Protein AF-A0A9P7C556-F1 (afdb_monomer_lite)

Organism: NCBI:txid936053

Structure (mmCIF, N/CA/C/O backbone):
data_AF-A0A9P7C556-F1
#
_entry.id   AF-A0A9P7C556-F1
#
loop_
_atom_site.group_PDB
_atom_site.id
_atom_site.type_symbol
_atom_site.label_atom_id
_atom_site.label_alt_id
_atom_site.label_comp_id
_atom_site.label_asym_id
_atom_site.label_entity_id
_atom_site.label_seq_id
_atom_site.pdbx_PDB_ins_code
_atom_site.Cartn_x
_atom_site.Cartn_y
_atom_site.Cartn_z
_atom_site.occupancy
_atom_site.B_iso_or_equiv
_atom_site.auth_seq_id
_atom_site.auth_comp_id
_atom_site.auth_asym_id
_atom_site.auth_atom_id
_atom_site.pdbx_PDB_model_num
ATOM 1 N N . MET A 1 1 ? -6.119 -19.063 15.407 1.00 36.88 1 MET A N 1
ATOM 2 C CA . MET A 1 1 ? -5.520 -18.942 14.062 1.00 36.88 1 MET A CA 1
ATOM 3 C C . MET A 1 1 ? -4.685 -17.676 14.081 1.00 36.88 1 MET A C 1
ATOM 5 O O . MET A 1 1 ? -5.244 -16.595 14.214 1.00 36.88 1 MET A O 1
ATOM 9 N N . GLU A 1 2 ? -3.365 -17.818 14.162 1.00 39.59 2 GLU A N 1
ATOM 10 C CA . GLU A 1 2 ? -2.452 -16.716 14.476 1.00 39.59 2 GLU A CA 1
ATOM 11 C C . GLU A 1 2 ? -2.302 -15.767 13.282 1.00 39.59 2 GLU A C 1
ATOM 13 O O . GLU A 1 2 ? -1.685 -16.100 12.276 1.00 39.59 2 GLU A O 1
ATOM 18 N N . MET A 1 3 ? -2.844 -14.555 13.406 1.00 44.81 3 MET A N 1
ATOM 19 C CA . MET A 1 3 ? -2.635 -13.447 12.461 1.00 44.81 3 MET A CA 1
ATOM 20 C C . MET A 1 3 ? -1.250 -12.781 12.624 1.00 44.81 3 MET A C 1
ATOM 22 O O . MET A 1 3 ? -1.008 -11.704 12.081 1.00 44.81 3 MET A O 1
ATOM 26 N N . ALA A 1 4 ? -0.344 -13.384 13.401 1.00 47.19 4 ALA A N 1
ATOM 27 C CA . ALA A 1 4 ? 0.888 -12.749 13.864 1.00 47.19 4 ALA A CA 1
ATOM 28 C C . ALA A 1 4 ? 1.896 -12.399 12.744 1.00 47.19 4 ALA A C 1
ATOM 30 O O . ALA A 1 4 ? 2.428 -11.291 12.787 1.00 47.19 4 ALA A O 1
ATOM 31 N N . PRO A 1 5 ? 2.129 -13.234 11.704 1.00 54.59 5 P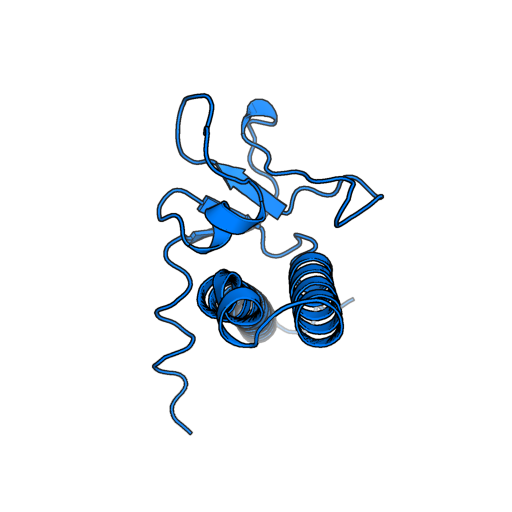RO A N 1
ATOM 32 C CA . PRO A 1 5 ? 3.118 -12.900 10.672 1.00 54.59 5 PRO A CA 1
ATOM 33 C C . PRO A 1 5 ? 2.633 -11.838 9.674 1.00 54.59 5 PRO A C 1
ATOM 35 O O . PRO A 1 5 ? 3.446 -11.131 9.085 1.00 54.59 5 PRO A O 1
ATOM 38 N N . LEU A 1 6 ? 1.313 -11.724 9.467 1.00 53.28 6 LEU A N 1
ATOM 39 C CA . LEU A 1 6 ? 0.738 -10.809 8.476 1.00 53.28 6 LEU A CA 1
ATOM 40 C C . LEU A 1 6 ? 0.799 -9.357 8.969 1.00 53.28 6 LEU A C 1
ATOM 42 O O . LEU A 1 6 ? 1.226 -8.470 8.235 1.00 53.28 6 LEU A O 1
ATOM 46 N N . ALA A 1 7 ? 0.454 -9.131 10.241 1.00 54.72 7 ALA A N 1
ATOM 47 C CA . ALA A 1 7 ? 0.436 -7.801 10.851 1.00 54.72 7 ALA A CA 1
ATOM 48 C C . ALA A 1 7 ? 1.824 -7.135 10.918 1.00 54.72 7 ALA A C 1
ATOM 50 O O . ALA A 1 7 ? 1.914 -5.915 10.951 1.00 54.72 7 ALA A O 1
ATOM 51 N N . GLN A 1 8 ? 2.907 -7.919 10.909 1.00 65.25 8 GLN A N 1
ATOM 52 C CA . GLN A 1 8 ? 4.286 -7.416 10.987 1.00 65.25 8 GLN A CA 1
ATOM 53 C C . GLN A 1 8 ? 4.879 -7.041 9.618 1.00 65.25 8 GLN A C 1
ATOM 55 O O . GLN A 1 8 ? 5.976 -6.483 9.549 1.00 65.25 8 GLN A O 1
ATOM 60 N N . ALA A 1 9 ? 4.196 -7.364 8.515 1.00 81.12 9 ALA A N 1
ATOM 61 C CA . ALA A 1 9 ? 4.691 -7.074 7.173 1.00 81.12 9 ALA A CA 1
ATOM 62 C C . ALA A 1 9 ? 4.450 -5.612 6.763 1.00 81.12 9 ALA A C 1
ATOM 64 O O . ALA A 1 9 ? 5.294 -5.029 6.077 1.00 81.12 9 ALA A O 1
ATOM 65 N N . PHE A 1 10 ? 3.329 -5.030 7.201 1.00 86.44 10 PHE A N 1
ATOM 66 C CA . PHE A 1 10 ? 3.004 -3.621 6.998 1.00 86.44 10 PHE A CA 1
ATOM 67 C C . PHE A 1 10 ? 3.623 -2.775 8.112 1.00 86.44 10 PHE A C 1
ATOM 69 O O . PHE A 1 10 ? 3.314 -2.963 9.284 1.00 86.44 10 PHE A O 1
ATOM 76 N N . ALA A 1 11 ? 4.518 -1.863 7.739 1.00 84.56 11 ALA A N 1
ATOM 77 C CA . ALA A 1 11 ? 5.256 -1.029 8.689 1.00 84.56 11 ALA A CA 1
ATOM 78 C C . ALA A 1 11 ? 4.721 0.411 8.785 1.00 84.56 11 ALA A C 1
ATOM 80 O O . ALA A 1 11 ? 5.187 1.166 9.637 1.00 84.56 11 ALA A O 1
ATOM 81 N N . GLY A 1 12 ? 3.808 0.793 7.888 1.00 88.75 12 GLY A N 1
ATOM 82 C CA . GLY A 1 12 ? 3.236 2.134 7.805 1.00 88.75 12 GLY A CA 1
ATOM 83 C C . GLY A 1 12 ? 2.011 2.329 8.699 1.00 88.75 12 GLY A C 1
ATOM 84 O O . GLY A 1 12 ? 1.737 1.540 9.604 1.00 88.75 12 GLY A O 1
ATOM 85 N N . THR A 1 13 ? 1.242 3.372 8.394 1.00 90.56 13 THR A N 1
ATOM 86 C CA . THR A 1 13 ? 0.035 3.756 9.140 1.00 90.56 13 THR A CA 1
ATOM 87 C C . THR A 1 13 ? -1.184 3.748 8.223 1.00 90.56 13 THR A C 1
ATOM 89 O O . THR A 1 13 ? -1.088 4.128 7.059 1.00 90.56 13 THR A O 1
ATOM 92 N N . LEU A 1 14 ? -2.339 3.318 8.739 1.00 90.06 14 LEU A N 1
ATOM 93 C CA . LEU A 1 14 ? -3.625 3.467 8.055 1.00 90.06 14 LEU A CA 1
ATOM 94 C C . LEU A 1 14 ? -4.225 4.830 8.393 1.00 90.06 14 LEU A C 1
ATOM 96 O O . LEU A 1 14 ? -4.355 5.158 9.572 1.00 90.06 14 LEU A O 1
ATOM 100 N N . VAL A 1 15 ? -4.615 5.593 7.377 1.00 89.69 15 VAL A N 1
ATOM 101 C CA . VAL A 1 15 ? -5.218 6.920 7.547 1.00 89.69 15 VAL A CA 1
ATOM 102 C C . VAL A 1 15 ? -6.597 6.990 6.899 1.00 89.69 15 VAL A C 1
ATOM 104 O O . VAL A 1 15 ? -6.872 6.348 5.879 1.00 89.69 15 VAL A O 1
ATOM 107 N N . GLU A 1 16 ? -7.484 7.759 7.529 1.00 82.06 16 GLU A N 1
ATOM 108 C CA . GLU A 1 16 ? -8.821 8.020 7.008 1.00 82.06 16 GLU A CA 1
ATOM 109 C C . GLU A 1 16 ? -8.803 9.264 6.112 1.00 82.06 16 GLU A C 1
ATOM 111 O O . GLU A 1 16 ? -8.345 10.327 6.527 1.00 82.06 16 GLU A O 1
ATOM 116 N N . GLY A 1 17 ? -9.354 9.142 4.904 1.00 70.62 17 GLY A N 1
ATOM 117 C CA . GLY A 1 17 ? -9.508 10.267 3.985 1.00 70.62 17 GLY A CA 1
ATOM 118 C C . GLY A 1 17 ? -8.260 10.605 3.170 1.00 70.62 17 GLY A C 1
ATOM 119 O O . GLY A 1 17 ? -7.200 9.997 3.304 1.00 70.62 17 GLY A O 1
ATOM 120 N N . LEU A 1 18 ? -8.435 11.569 2.265 1.00 68.94 18 LEU A N 1
ATOM 121 C CA . LEU A 1 18 ? -7.367 12.051 1.400 1.00 68.94 18 LEU A CA 1
ATOM 122 C C . LEU A 1 18 ? -6.553 13.093 2.175 1.00 68.94 18 LEU A C 1
ATOM 124 O O . LEU A 1 18 ? -7.129 14.068 2.659 1.00 68.94 18 LEU A O 1
ATOM 128 N N . GLY A 1 19 ? -5.234 12.926 2.264 1.00 67.38 19 GLY A N 1
ATOM 129 C CA . GLY A 1 19 ? -4.353 13.956 2.803 1.00 67.38 19 GLY A CA 1
ATOM 130 C C . GLY A 1 19 ? -4.503 15.281 2.046 1.00 67.38 19 GLY A C 1
ATOM 131 O O . GLY A 1 19 ? -4.736 15.308 0.832 1.00 67.38 19 GLY A O 1
ATOM 132 N N . GLU A 1 20 ? -4.362 16.399 2.764 1.00 67.88 20 GLU A N 1
ATOM 133 C CA . GLU A 1 20 ? -4.515 17.746 2.191 1.00 67.88 20 GLU A CA 1
ATOM 134 C C . GLU A 1 20 ? -3.442 18.054 1.133 1.00 67.88 20 GLU A C 1
ATOM 136 O O . GLU A 1 20 ? -3.670 18.828 0.201 1.00 67.88 20 GLU A O 1
ATOM 141 N N . ASN A 1 21 ? -2.266 17.427 1.241 1.00 72.38 21 ASN A N 1
ATOM 142 C CA . ASN A 1 21 ? -1.145 17.678 0.348 1.00 72.38 21 ASN A CA 1
ATOM 143 C C . ASN A 1 21 ? -1.076 16.655 -0.796 1.00 72.38 21 ASN A C 1
ATOM 145 O O . ASN A 1 21 ? -0.518 15.568 -0.663 1.00 72.38 21 ASN A O 1
ATOM 149 N N . THR A 1 22 ? -1.556 17.058 -1.970 1.00 75.19 22 THR A N 1
ATOM 150 C CA . THR A 1 22 ? -1.591 16.220 -3.179 1.00 75.19 22 THR A CA 1
ATOM 151 C C . THR A 1 22 ? -0.213 15.829 -3.718 1.00 75.19 22 THR A C 1
ATOM 153 O O . THR A 1 22 ? -0.109 14.826 -4.422 1.00 75.19 22 THR A O 1
ATOM 156 N N . SER A 1 23 ? 0.848 16.570 -3.374 1.00 76.25 23 SER A N 1
ATOM 157 C CA . SER A 1 23 ? 2.214 16.290 -3.847 1.00 76.25 23 SER A CA 1
ATOM 158 C C . SER A 1 23 ? 2.837 15.033 -3.230 1.00 76.25 23 SER A C 1
ATOM 160 O O . SER A 1 23 ? 3.860 14.559 -3.719 1.00 76.25 23 SER A O 1
ATOM 162 N N . LYS A 1 24 ? 2.219 14.479 -2.179 1.00 81.56 24 LYS A N 1
ATOM 163 C CA . LYS A 1 24 ? 2.689 13.283 -1.465 1.00 81.56 24 LYS A CA 1
ATOM 164 C C . LYS A 1 24 ? 2.013 11.989 -1.922 1.00 81.56 24 LYS A C 1
ATOM 166 O O . LYS A 1 24 ? 2.387 10.921 -1.441 1.00 81.56 24 LYS A O 1
ATOM 171 N N . ARG A 1 25 ? 1.068 12.067 -2.863 1.00 86.75 25 ARG A N 1
ATOM 172 C CA . ARG A 1 25 ? 0.246 10.926 -3.275 1.00 86.75 25 ARG A CA 1
ATOM 173 C C . ARG A 1 25 ? 1.058 9.852 -3.981 1.00 86.75 25 ARG A C 1
ATOM 175 O O . ARG A 1 25 ? 1.742 10.096 -4.973 1.00 86.75 25 ARG A O 1
ATOM 182 N N . VAL A 1 26 ? 0.882 8.627 -3.514 1.00 87.75 26 VAL A N 1
ATOM 183 C CA . VAL A 1 26 ? 1.396 7.415 -4.136 1.00 87.75 26 VAL A CA 1
ATOM 184 C C . VAL A 1 26 ? 0.339 6.891 -5.111 1.00 87.75 26 VAL A C 1
ATOM 186 O O . VAL A 1 26 ? -0.684 6.341 -4.701 1.00 87.75 26 VAL A O 1
ATOM 189 N N . ILE A 1 27 ? 0.580 7.084 -6.410 1.00 88.31 27 ILE A N 1
ATOM 190 C CA . ILE A 1 27 ? -0.308 6.677 -7.512 1.00 88.31 27 ILE A CA 1
ATOM 191 C C . ILE A 1 27 ? 0.496 5.847 -8.516 1.00 88.31 27 ILE A C 1
ATOM 193 O O . ILE A 1 27 ? 1.637 6.185 -8.829 1.00 88.31 27 ILE A O 1
ATOM 197 N N . ASP A 1 28 ? -0.107 4.789 -9.063 1.00 88.56 28 ASP A N 1
ATOM 198 C CA . ASP A 1 28 ? 0.472 4.026 -10.171 1.00 88.56 28 ASP A CA 1
ATOM 199 C C . ASP A 1 28 ? -0.604 3.560 -11.158 1.00 88.56 28 ASP A C 1
ATOM 201 O O . ASP A 1 28 ? -1.400 2.664 -10.867 1.00 88.56 28 ASP A O 1
ATOM 205 N N . LEU A 1 29 ? -0.574 4.139 -12.362 1.00 88.00 29 LEU A N 1
ATOM 206 C CA . LEU A 1 29 ? -1.520 3.850 -13.445 1.00 88.00 29 LEU A CA 1
ATOM 207 C C . LEU A 1 29 ? -1.392 2.430 -14.018 1.00 88.00 29 LEU A C 1
ATOM 209 O O . LEU A 1 29 ? -2.294 1.958 -14.712 1.00 88.00 29 LEU A O 1
ATOM 213 N N . ARG A 1 30 ? -0.278 1.736 -13.753 1.00 87.06 30 ARG A N 1
ATOM 214 C CA . ARG A 1 30 ? -0.088 0.328 -14.139 1.00 87.06 30 ARG A CA 1
ATOM 215 C C . ARG A 1 30 ? -0.888 -0.612 -13.243 1.00 87.06 30 ARG A C 1
ATOM 217 O O . ARG A 1 30 ? -1.158 -1.741 -13.651 1.00 87.06 30 ARG A O 1
ATOM 224 N N . ILE A 1 31 ? -1.215 -0.166 -12.032 1.00 87.56 31 ILE A N 1
ATOM 225 C CA . ILE A 1 31 ? -1.981 -0.932 -11.053 1.00 87.56 31 ILE A CA 1
ATOM 226 C C . ILE A 1 31 ? -3.451 -0.533 -11.109 1.00 87.56 31 ILE A C 1
ATOM 228 O O . ILE A 1 31 ? -4.308 -1.397 -11.262 1.00 87.56 31 ILE A O 1
ATOM 232 N N . ASP A 1 32 ? -3.733 0.765 -11.023 1.00 88.19 32 ASP A N 1
ATOM 233 C CA . ASP A 1 32 ? -5.087 1.293 -11.097 1.00 88.19 32 ASP A CA 1
ATOM 234 C C . AS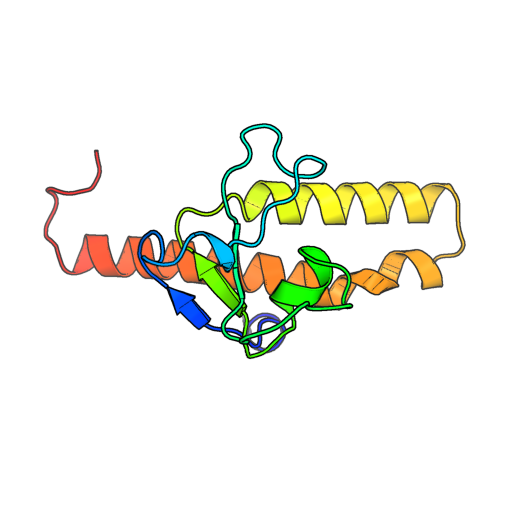P A 1 32 ? -5.170 2.420 -12.131 1.00 88.19 32 ASP A C 1
ATOM 236 O O . ASP A 1 32 ? -4.602 3.501 -11.975 1.00 88.19 32 ASP A O 1
ATOM 240 N N . ARG A 1 33 ? -5.932 2.165 -13.197 1.00 87.31 33 ARG A N 1
ATOM 241 C CA . ARG A 1 33 ? -6.102 3.102 -14.312 1.00 87.31 33 ARG A CA 1
ATOM 242 C C . ARG A 1 33 ? -6.958 4.309 -13.957 1.00 87.31 33 ARG A C 1
ATOM 244 O O . ARG A 1 33 ? -6.915 5.287 -14.697 1.00 87.31 33 ARG A O 1
ATOM 251 N N . SER A 1 34 ? -7.720 4.256 -12.862 1.00 86.44 34 SER A N 1
ATOM 252 C CA . SER A 1 34 ? -8.479 5.421 -12.402 1.00 86.44 34 SER A CA 1
ATOM 253 C C . SER A 1 34 ? -7.571 6.513 -11.823 1.00 86.44 34 SER A C 1
ATOM 255 O O . SER A 1 34 ? -7.993 7.658 -11.691 1.00 86.44 34 SER A O 1
ATOM 257 N N . GLY A 1 35 ? -6.306 6.177 -11.531 1.00 84.88 35 GLY A N 1
ATOM 258 C CA . GLY A 1 35 ? -5.356 7.084 -10.896 1.00 84.88 35 GLY A CA 1
ATOM 259 C C . GLY A 1 35 ? -5.698 7.349 -9.435 1.00 84.88 35 GLY A C 1
ATOM 260 O O . GLY A 1 35 ? -5.285 8.376 -8.892 1.00 84.88 35 GLY A O 1
ATOM 261 N N . SER A 1 36 ? -6.447 6.440 -8.802 1.00 87.06 36 SER A N 1
ATOM 262 C CA . SER A 1 36 ? -6.804 6.588 -7.402 1.00 87.06 36 SER A CA 1
ATOM 263 C C . SER A 1 36 ? -5.551 6.429 -6.536 1.00 87.06 36 SER A C 1
ATOM 265 O O . SER A 1 36 ? -4.813 5.445 -6.666 1.00 87.06 36 SER A O 1
ATOM 267 N N . PRO A 1 37 ? -5.271 7.397 -5.655 1.00 88.75 37 PRO A N 1
ATOM 268 C CA . PRO A 1 37 ? -4.140 7.325 -4.742 1.00 88.75 37 PRO A CA 1
ATOM 269 C C . PRO A 1 37 ? -4.294 6.174 -3.751 1.00 88.75 37 PRO A C 1
ATOM 271 O O . PRO A 1 37 ? -5.355 5.944 -3.176 1.00 88.75 37 PRO A O 1
ATOM 274 N N . MET A 1 38 ? -3.196 5.455 -3.549 1.00 90.06 38 MET A N 1
ATOM 275 C CA . MET A 1 38 ? -3.105 4.336 -2.609 1.00 90.06 38 MET A CA 1
ATOM 276 C C . MET A 1 38 ? -2.765 4.810 -1.196 1.00 90.06 38 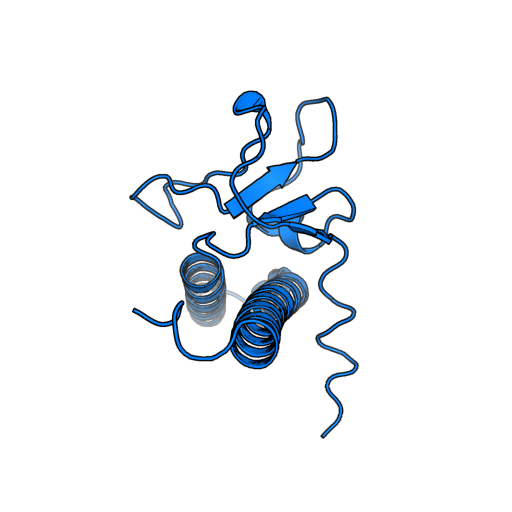MET A C 1
ATOM 278 O O . MET A 1 38 ? -2.956 4.084 -0.226 1.00 90.06 38 MET A O 1
ATOM 282 N N . GLY A 1 39 ? -2.215 6.010 -1.086 1.00 90.38 39 GLY A N 1
ATOM 283 C CA . GLY A 1 39 ? -1.765 6.589 0.162 1.00 90.38 39 GLY A CA 1
ATOM 284 C C . GLY A 1 39 ? -0.883 7.798 -0.081 1.00 90.38 39 GLY A C 1
ATOM 285 O O . GLY A 1 39 ? -0.652 8.177 -1.232 1.00 90.38 39 GLY A O 1
ATOM 286 N N . ASP A 1 40 ? -0.336 8.335 0.998 1.00 89.81 40 ASP A N 1
ATOM 287 C CA . ASP A 1 40 ? 0.663 9.394 0.957 1.00 89.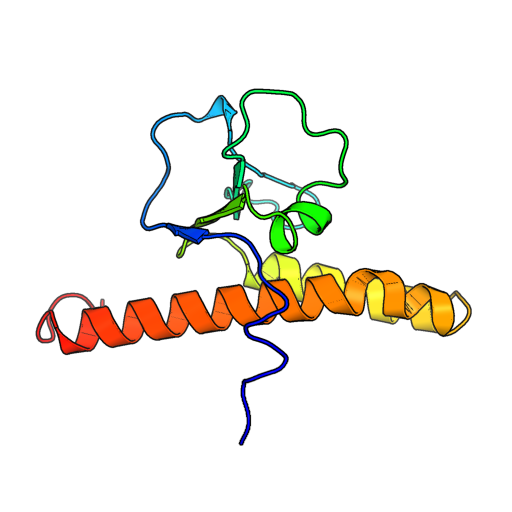81 40 ASP A CA 1
ATOM 288 C C . ASP A 1 40 ? 2.027 8.900 1.440 1.00 89.81 40 ASP A C 1
ATOM 290 O O . ASP A 1 40 ? 2.159 7.992 2.266 1.00 89.81 40 ASP A O 1
ATOM 294 N N . CYS A 1 41 ? 3.076 9.513 0.905 1.00 87.88 41 CYS A N 1
ATOM 295 C CA . CYS A 1 41 ? 4.422 9.388 1.427 1.00 87.88 41 CYS A CA 1
ATOM 296 C C . CYS A 1 41 ? 4.641 10.454 2.507 1.00 87.88 41 CYS A C 1
ATOM 298 O O . CYS A 1 41 ? 4.696 11.648 2.216 1.00 87.88 41 CYS A O 1
ATOM 300 N N . GLY A 1 42 ? 4.822 10.026 3.756 1.00 77.31 42 GLY A N 1
ATOM 301 C CA . GLY A 1 42 ? 5.065 10.912 4.895 1.00 77.31 42 GLY A CA 1
ATOM 302 C C . GLY A 1 42 ? 6.426 11.623 4.866 1.00 77.31 42 GLY A C 1
ATOM 303 O O . GLY A 1 42 ? 6.654 12.550 5.644 1.00 77.31 42 GLY A O 1
ATOM 304 N N . THR A 1 43 ? 7.342 11.237 3.969 1.00 76.69 43 THR A N 1
ATOM 305 C CA . THR A 1 43 ? 8.643 11.908 3.817 1.00 76.69 43 THR A CA 1
ATOM 306 C C . THR A 1 43 ? 8.562 13.133 2.902 1.00 76.69 43 THR A C 1
ATOM 308 O O . THR A 1 43 ? 7.812 13.179 1.929 1.00 76.69 43 THR A O 1
ATOM 311 N N . HIS A 1 44 ? 9.368 14.151 3.208 1.00 61.06 44 HIS A N 1
ATOM 312 C CA . HIS A 1 44 ? 9.508 15.356 2.391 1.00 61.06 44 HIS A CA 1
ATOM 313 C C . HIS A 1 44 ? 10.665 15.159 1.398 1.00 61.06 44 HIS A C 1
ATOM 315 O O . HIS A 1 44 ? 11.795 15.551 1.677 1.00 61.06 44 HIS A O 1
ATOM 321 N N . GLY A 1 45 ? 10.416 14.492 0.266 1.00 63.31 45 GLY A N 1
ATOM 322 C CA . GLY A 1 45 ? 11.428 14.311 -0.782 1.00 63.31 45 GLY A CA 1
ATOM 323 C C . GLY A 1 45 ? 11.087 13.244 -1.823 1.00 63.31 45 GLY A C 1
ATOM 324 O O . GLY A 1 45 ? 10.127 12.492 -1.676 1.00 63.31 45 GLY A O 1
ATOM 325 N N . PHE A 1 46 ? 11.897 13.169 -2.884 1.00 63.22 46 PHE A N 1
ATOM 326 C CA . PHE A 1 46 ? 11.779 12.118 -3.894 1.00 63.22 46 PHE A CA 1
ATOM 327 C C . PHE A 1 46 ? 12.156 10.760 -3.289 1.00 63.22 46 PHE A C 1
ATOM 329 O O . PHE A 1 46 ? 13.295 10.540 -2.875 1.00 63.22 46 PHE A O 1
ATOM 336 N N . CYS A 1 47 ? 11.197 9.837 -3.245 1.00 68.31 47 CYS A N 1
ATOM 337 C CA . CYS A 1 47 ? 11.438 8.463 -2.833 1.00 68.31 47 CYS A CA 1
ATOM 338 C C . CYS A 1 47 ? 11.985 7.677 -4.034 1.00 68.31 47 CYS A C 1
ATOM 340 O O . CYS A 1 47 ? 11.242 7.351 -4.953 1.00 68.31 47 CYS A O 1
ATOM 342 N N . GLY A 1 48 ? 13.286 7.370 -4.037 1.00 67.06 48 GLY A N 1
ATOM 343 C CA . GLY A 1 48 ? 13.928 6.562 -5.088 1.00 67.06 48 GLY A CA 1
ATOM 344 C C . GLY A 1 48 ? 13.600 5.063 -5.031 1.00 67.06 48 GLY A C 1
ATOM 345 O O . GLY A 1 48 ? 14.170 4.278 -5.785 1.00 67.06 48 GLY A O 1
ATOM 346 N N . PHE A 1 49 ? 12.719 4.648 -4.117 1.00 74.94 49 PHE A N 1
ATOM 347 C CA . PHE A 1 49 ? 12.262 3.267 -4.012 1.00 74.94 49 PHE A CA 1
ATOM 348 C C . PHE A 1 49 ? 11.120 2.991 -4.992 1.00 74.94 49 PHE A C 1
ATOM 350 O O . PHE A 1 49 ? 10.437 3.900 -5.453 1.00 74.94 49 PHE A O 1
ATOM 357 N N . ASN A 1 50 ? 10.906 1.710 -5.300 1.00 80.44 50 ASN A N 1
ATOM 358 C CA . ASN A 1 50 ? 9.916 1.251 -6.272 1.00 80.44 50 ASN A CA 1
ATOM 359 C C . ASN A 1 50 ? 8.476 1.439 -5.758 1.00 80.44 50 ASN A C 1
ATOM 361 O O . ASN A 1 50 ? 7.816 0.475 -5.365 1.00 80.44 50 ASN A O 1
ATOM 365 N N . ALA A 1 51 ? 8.006 2.684 -5.705 1.00 81.81 51 ALA A N 1
ATOM 366 C CA . ALA A 1 51 ? 6.621 3.012 -5.419 1.00 81.81 51 ALA A CA 1
ATOM 367 C C . ALA A 1 51 ? 5.716 2.443 -6.528 1.00 81.81 51 ALA A C 1
ATOM 369 O O . ALA A 1 51 ? 6.100 2.451 -7.700 1.00 81.81 51 ALA A O 1
ATOM 370 N N . PRO A 1 52 ? 4.533 1.917 -6.183 1.00 83.12 52 PRO A N 1
ATOM 371 C CA . PRO A 1 52 ? 3.942 1.845 -4.846 1.00 83.12 52 PRO A CA 1
ATOM 372 C C . PRO A 1 52 ? 4.346 0.576 -4.075 1.00 83.12 52 PRO A C 1
ATOM 374 O O . PRO A 1 52 ? 4.061 0.465 -2.889 1.00 83.12 52 PRO A O 1
ATOM 377 N N . ILE A 1 53 ? 5.024 -0.383 -4.716 1.00 87.19 53 ILE A N 1
ATOM 378 C CA . ILE A 1 53 ? 5.350 -1.706 -4.152 1.00 87.19 53 ILE A CA 1
ATOM 379 C C . ILE A 1 53 ? 6.181 -1.582 -2.865 1.00 87.19 53 ILE A C 1
ATOM 381 O O . ILE A 1 53 ? 5.851 -2.187 -1.847 1.00 87.19 53 ILE A O 1
ATOM 385 N N . ALA A 1 54 ? 7.236 -0.769 -2.873 1.00 87.06 54 ALA A N 1
ATOM 386 C CA . ALA A 1 54 ? 8.100 -0.576 -1.709 1.00 87.06 54 ALA A CA 1
ATOM 387 C C . ALA A 1 54 ? 7.413 0.197 -0.565 1.00 87.06 54 ALA A C 1
ATOM 389 O O . ALA A 1 54 ? 7.807 0.057 0.596 1.00 87.06 54 ALA A O 1
ATOM 390 N N . CYS A 1 55 ? 6.377 0.986 -0.874 1.00 89.88 55 CYS A N 1
ATOM 391 C CA . CYS A 1 55 ? 5.679 1.825 0.099 1.00 89.88 55 CYS A CA 1
ATOM 392 C C . CYS A 1 55 ? 4.963 0.987 1.165 1.00 89.88 55 CYS A C 1
ATOM 394 O O . CYS A 1 55 ? 5.036 1.322 2.339 1.00 89.88 55 CYS A O 1
ATOM 396 N N . TYR A 1 56 ? 4.380 -0.160 0.810 1.00 90.25 56 TYR A N 1
ATOM 397 C CA . TYR A 1 56 ? 3.679 -1.026 1.774 1.00 90.25 56 TYR A CA 1
ATOM 398 C C . TYR A 1 56 ? 4.589 -1.624 2.855 1.00 90.25 56 TYR A C 1
ATOM 400 O O . TYR A 1 56 ? 4.116 -2.045 3.903 1.00 90.25 56 TYR A O 1
ATOM 408 N N . THR A 1 57 ? 5.900 -1.647 2.637 1.00 89.19 57 THR A N 1
ATOM 409 C CA . THR A 1 57 ? 6.879 -2.068 3.652 1.00 89.19 57 THR A CA 1
ATOM 410 C C . THR A 1 57 ? 7.620 -0.892 4.292 1.00 89.19 57 THR A C 1
ATOM 412 O O . THR A 1 57 ? 8.490 -1.101 5.134 1.00 89.19 57 THR A O 1
ATOM 415 N N . CYS A 1 58 ? 7.310 0.340 3.885 1.00 89.94 58 CYS A N 1
ATOM 416 C CA . CYS A 1 58 ? 7.922 1.560 4.393 1.00 89.94 58 CYS A CA 1
ATOM 417 C C . CYS A 1 58 ? 7.161 2.069 5.622 1.00 89.94 58 CYS A C 1
ATOM 419 O O . CYS A 1 58 ? 5.934 2.104 5.629 1.00 89.94 58 CYS A O 1
ATOM 421 N N . THR A 1 59 ? 7.889 2.516 6.645 1.00 88.81 59 THR A N 1
ATOM 422 C CA . THR A 1 59 ? 7.303 3.080 7.872 1.00 88.81 59 THR A CA 1
ATOM 423 C C . THR A 1 59 ? 6.668 4.451 7.672 1.00 88.81 59 THR A C 1
ATOM 425 O O . THR A 1 59 ? 5.793 4.843 8.432 1.00 88.81 59 THR A O 1
ATOM 428 N N . SER A 1 60 ? 7.095 5.190 6.649 1.00 88.50 60 SER A N 1
ATOM 429 C CA . SER A 1 60 ? 6.559 6.516 6.335 1.00 88.50 60 SER A CA 1
ATOM 430 C C . SER A 1 60 ? 5.337 6.475 5.423 1.00 88.50 60 SER A C 1
ATOM 432 O O . SER A 1 60 ? 4.876 7.529 5.001 1.00 88.50 60 SER A O 1
ATOM 434 N N . PHE A 1 61 ? 4.853 5.291 5.045 1.00 91.44 61 PHE A N 1
ATOM 435 C CA . PHE A 1 61 ? 3.705 5.189 4.159 1.00 91.44 61 PHE A CA 1
ATOM 436 C C . PHE A 1 61 ? 2.399 5.313 4.941 1.00 91.44 61 PHE A C 1
ATOM 438 O O . PHE A 1 61 ? 2.158 4.576 5.899 1.00 91.44 61 PHE A O 1
ATOM 445 N N . GLU A 1 62 ? 1.556 6.235 4.497 1.00 91.62 62 GLU A N 1
ATOM 446 C CA . GLU A 1 62 ? 0.228 6.490 5.039 1.00 91.62 62 GLU A CA 1
ATOM 447 C C . GLU A 1 62 ? -0.796 5.903 4.067 1.00 91.62 62 GLU A C 1
ATOM 449 O O . GLU A 1 62 ? -1.216 6.551 3.110 1.00 91.62 62 GLU A O 1
ATOM 454 N N . ALA A 1 63 ? -1.151 4.635 4.271 1.00 91.88 63 ALA A N 1
ATOM 455 C CA . ALA A 1 63 ? -2.088 3.909 3.422 1.00 91.88 63 ALA A CA 1
ATOM 456 C C . ALA A 1 63 ? -3.522 4.394 3.671 1.00 91.88 63 ALA A C 1
ATOM 458 O O . ALA A 1 63 ? -4.008 4.388 4.805 1.00 91.88 63 ALA A O 1
ATOM 459 N N . TRP A 1 64 ? -4.206 4.814 2.610 1.00 92.00 64 TRP A N 1
ATOM 460 C CA . TRP A 1 64 ? -5.555 5.368 2.713 1.00 92.00 64 TRP A CA 1
ATOM 461 C C . TRP A 1 64 ? -6.597 4.260 2.748 1.00 92.00 64 TRP A C 1
ATOM 463 O O . TRP A 1 64 ? -6.643 3.435 1.848 1.00 92.00 64 TRP A O 1
ATOM 473 N N . MET A 1 65 ? -7.517 4.276 3.712 1.00 89.25 65 MET A N 1
ATOM 474 C CA . MET A 1 65 ? -8.489 3.178 3.866 1.00 89.25 65 MET A CA 1
ATOM 475 C C . MET A 1 65 ? -9.418 2.918 2.667 1.00 89.25 65 MET A C 1
ATOM 477 O O . MET A 1 65 ? -10.007 1.836 2.568 1.00 89.25 65 MET A O 1
ATOM 481 N N . ASP A 1 66 ? -9.575 3.909 1.791 1.00 86.06 66 ASP A N 1
ATOM 482 C CA . ASP A 1 66 ? -10.369 3.828 0.562 1.00 86.06 66 ASP A CA 1
ATOM 483 C C . ASP A 1 66 ? -9.492 3.766 -0.701 1.00 86.06 66 ASP A C 1
ATOM 485 O O . ASP A 1 66 ? -9.991 3.869 -1.819 1.00 86.06 66 ASP A O 1
ATOM 489 N N . GLY A 1 67 ? -8.180 3.578 -0.532 1.00 89.06 67 GLY A N 1
ATOM 490 C CA . GLY A 1 67 ? -7.244 3.366 -1.626 1.00 89.06 67 GLY A CA 1
ATOM 491 C C . GLY A 1 67 ? -7.458 2.011 -2.319 1.00 89.06 67 GLY A C 1
ATOM 492 O O . GLY A 1 67 ? -7.965 1.063 -1.707 1.00 89.06 67 GLY A O 1
ATOM 493 N N . PRO A 1 68 ? -7.031 1.862 -3.589 1.00 93.00 68 PRO A N 1
ATOM 494 C CA . PRO A 1 68 ? -7.228 0.646 -4.384 1.00 93.00 68 PRO A CA 1
ATOM 495 C C . PRO A 1 68 ? -6.246 -0.481 -3.995 1.00 93.00 68 PRO A C 1
ATOM 497 O O . PRO A 1 68 ? -5.560 -1.062 -4.838 1.00 93.00 68 PRO A O 1
ATOM 500 N N . HIS A 1 69 ? -6.152 -0.810 -2.705 1.00 93.44 69 HIS A N 1
ATOM 501 C CA . HIS A 1 69 ? -5.224 -1.813 -2.171 1.00 93.44 69 HIS A CA 1
ATOM 502 C C . HIS A 1 69 ? -5.465 -3.216 -2.739 1.00 93.44 69 HIS A C 1
ATOM 504 O O . HIS A 1 69 ? -4.514 -3.964 -2.967 1.00 93.44 69 HIS A O 1
ATOM 510 N N . GLU A 1 70 ? -6.718 -3.566 -3.032 1.00 92.75 70 GLU A N 1
ATOM 511 C CA . GLU A 1 70 ? -7.057 -4.833 -3.687 1.00 92.75 70 GLU A CA 1
ATOM 512 C C . GLU A 1 70 ? -6.453 -4.926 -5.093 1.00 92.75 70 GLU A C 1
ATOM 514 O O . GLU A 1 70 ? -5.902 -5.967 -5.452 1.00 92.75 70 GLU A O 1
ATOM 519 N N . ALA A 1 71 ? -6.466 -3.831 -5.862 1.00 92.62 71 ALA A N 1
ATOM 520 C CA . ALA A 1 71 ? -5.834 -3.786 -7.180 1.00 92.62 71 ALA A CA 1
ATOM 521 C C . ALA A 1 71 ? -4.313 -3.973 -7.074 1.00 92.62 71 ALA A C 1
ATOM 523 O O . ALA A 1 71 ? -3.715 -4.685 -7.881 1.00 92.62 71 ALA A O 1
ATOM 524 N N . VAL A 1 72 ? -3.687 -3.402 -6.037 1.00 92.50 72 VAL A N 1
ATOM 525 C CA . VAL A 1 72 ? -2.258 -3.609 -5.751 1.00 92.50 72 VAL A CA 1
ATOM 526 C C . VAL A 1 72 ? -1.974 -5.074 -5.428 1.00 92.50 72 VAL A C 1
ATOM 528 O O . VAL A 1 72 ? -1.022 -5.642 -5.965 1.00 92.50 72 VAL A O 1
ATOM 531 N N . LEU A 1 73 ? -2.799 -5.709 -4.590 1.00 93.44 73 LEU A N 1
ATOM 532 C CA . LEU A 1 73 ? -2.642 -7.121 -4.245 1.00 93.44 73 LEU A CA 1
ATOM 533 C C . LEU A 1 73 ? -2.760 -8.014 -5.485 1.00 93.44 73 LEU A C 1
ATOM 535 O O . LEU A 1 73 ? -1.887 -8.851 -5.715 1.00 93.44 73 LEU A O 1
ATOM 539 N N . GLN A 1 74 ? -3.800 -7.808 -6.298 1.00 92.56 74 GLN A N 1
ATOM 540 C CA . GLN A 1 74 ? -4.005 -8.554 -7.542 1.00 92.56 74 GLN A CA 1
ATOM 541 C C . GLN A 1 74 ? -2.829 -8.369 -8.500 1.00 92.56 74 GLN A C 1
ATOM 543 O O . GLN A 1 74 ? -2.270 -9.350 -8.986 1.00 92.56 74 GLN A O 1
ATOM 548 N N . HIS A 1 75 ? -2.363 -7.131 -8.681 1.00 91.75 75 HIS A N 1
ATOM 549 C CA . HIS A 1 75 ? -1.190 -6.853 -9.502 1.00 91.75 75 HIS A CA 1
ATOM 550 C C . HIS A 1 75 ? 0.037 -7.647 -9.030 1.00 91.75 75 HIS A C 1
ATOM 552 O O . HIS A 1 75 ? 0.718 -8.269 -9.842 1.00 91.75 75 HIS A O 1
ATOM 558 N N . LEU A 1 76 ? 0.328 -7.674 -7.725 1.00 90.56 76 LEU A N 1
ATOM 559 C CA . LEU A 1 76 ? 1.479 -8.411 -7.192 1.00 90.56 76 LEU A CA 1
ATOM 560 C C . LEU A 1 76 ? 1.351 -9.931 -7.364 1.00 90.56 76 LEU A C 1
ATOM 562 O O . LEU A 1 76 ? 2.349 -10.593 -7.664 1.00 90.56 76 LEU A O 1
ATOM 566 N N . LEU A 1 77 ? 0.146 -10.482 -7.200 1.00 90.75 77 LEU A N 1
ATOM 567 C CA . LEU A 1 77 ? -0.126 -11.904 -7.418 1.00 90.75 77 LEU A CA 1
ATOM 568 C C . LEU A 1 77 ? 0.048 -12.288 -8.894 1.00 90.75 77 LEU A C 1
ATOM 570 O O . LEU A 1 77 ? 0.737 -13.268 -9.183 1.00 90.75 77 LEU A O 1
ATOM 574 N N . ASP A 1 78 ? -0.462 -11.473 -9.818 1.00 90.50 78 ASP A N 1
ATOM 575 C CA . ASP A 1 78 ? -0.289 -11.667 -11.260 1.00 90.50 78 ASP A CA 1
ATOM 576 C C . ASP A 1 78 ? 1.186 -11.617 -11.667 1.00 90.50 78 ASP A C 1
ATOM 578 O O . ASP A 1 78 ? 1.663 -12.442 -12.451 1.00 90.50 78 ASP A O 1
ATOM 582 N N . GLN A 1 79 ? 1.937 -10.647 -11.134 1.00 87.56 79 GLN A N 1
ATOM 583 C CA . GLN A 1 79 ? 3.375 -10.535 -11.379 1.00 87.56 79 GLN A CA 1
ATOM 584 C C . GLN A 1 79 ? 4.116 -11.775 -10.871 1.00 87.56 79 GLN A C 1
ATOM 586 O O . GLN A 1 79 ? 4.947 -12.336 -11.591 1.00 87.56 79 GLN A O 1
ATOM 591 N N . ARG A 1 80 ? 3.778 -12.246 -9.667 1.00 87.06 80 ARG A N 1
ATOM 592 C CA . ARG A 1 80 ? 4.333 -13.473 -9.089 1.00 87.06 80 ARG A CA 1
ATOM 593 C C . ARG A 1 80 ? 4.028 -14.693 -9.950 1.00 87.06 80 ARG A C 1
ATOM 595 O O . ARG A 1 80 ? 4.924 -15.503 -10.184 1.00 87.06 80 ARG A O 1
ATOM 602 N N . GLU A 1 81 ? 2.800 -14.842 -10.439 1.00 87.31 81 GLU A N 1
ATOM 603 C CA . GLU A 1 81 ? 2.433 -15.965 -11.302 1.00 87.31 81 GLU A CA 1
ATOM 604 C C . GLU A 1 81 ? 3.181 -15.924 -12.641 1.00 87.31 81 GLU A C 1
ATOM 606 O O . GLU A 1 81 ? 3.753 -16.934 -13.059 1.00 87.31 81 GLU A O 1
ATOM 611 N N . LYS A 1 82 ? 3.264 -14.753 -13.281 1.00 85.25 82 LYS A N 1
ATOM 612 C CA . LYS A 1 82 ? 4.059 -14.565 -14.506 1.00 85.25 82 LYS A CA 1
ATOM 613 C C . LYS A 1 82 ? 5.526 -14.926 -14.277 1.00 85.25 82 LYS A C 1
ATOM 615 O O . LYS A 1 82 ? 6.114 -15.655 -15.074 1.00 85.25 82 LYS A O 1
ATOM 620 N N . GLN A 1 83 ? 6.108 -14.492 -13.162 1.00 82.69 83 GLN A N 1
ATOM 621 C CA . GLN A 1 83 ? 7.490 -14.820 -12.806 1.00 82.69 83 GLN A CA 1
ATOM 622 C C . GLN A 1 83 ? 7.681 -16.315 -12.553 1.00 82.69 83 GLN A C 1
ATOM 624 O O . GLN A 1 83 ? 8.679 -16.864 -13.002 1.00 82.69 83 GLN A O 1
ATOM 629 N N . ARG A 1 84 ? 6.717 -17.003 -11.926 1.00 80.88 84 ARG A N 1
ATOM 630 C CA . ARG A 1 84 ? 6.758 -18.470 -11.774 1.00 80.88 84 ARG A CA 1
ATOM 631 C C . ARG A 1 84 ? 6.732 -19.214 -13.107 1.00 80.88 84 ARG A C 1
ATOM 633 O O . ARG A 1 84 ? 7.275 -20.311 -13.184 1.00 80.88 84 ARG A O 1
ATOM 640 N N . ARG A 1 85 ? 6.078 -18.653 -14.127 1.00 80.56 85 ARG A N 1
ATOM 641 C CA . ARG A 1 85 ? 5.989 -19.253 -15.468 1.00 80.56 85 ARG A CA 1
ATOM 642 C C . ARG A 1 85 ? 7.252 -19.026 -16.304 1.00 80.56 85 ARG A C 1
ATOM 644 O O . ARG A 1 85 ? 7.563 -19.868 -17.136 1.00 80.56 85 ARG A O 1
ATOM 651 N N . HIS A 1 86 ? 7.962 -17.915 -16.091 1.00 73.50 86 HIS A N 1
ATOM 652 C CA . HIS A 1 86 ? 9.088 -17.491 -16.939 1.00 73.50 86 HIS A CA 1
ATOM 653 C C . HIS A 1 86 ? 10.474 -17.532 -16.270 1.00 73.50 86 HIS A C 1
ATOM 655 O O . HIS A 1 86 ? 11.477 -17.438 -16.972 1.00 73.50 86 HIS A O 1
ATOM 661 N N . SER A 1 87 ? 10.561 -17.648 -14.943 1.00 65.50 87 SER A N 1
ATOM 662 C CA . SER A 1 87 ? 11.807 -17.556 -14.171 1.00 65.50 87 SER A CA 1
ATOM 663 C C . SER A 1 87 ? 11.865 -18.603 -13.054 1.00 65.50 87 SER A C 1
ATOM 665 O O . SER A 1 87 ? 10.862 -19.196 -12.661 1.00 65.50 87 SER A O 1
ATOM 667 N N . ASP A 1 88 ? 13.065 -18.801 -12.509 1.00 64.56 88 ASP A N 1
ATOM 668 C CA . ASP A 1 88 ? 13.328 -19.679 -11.372 1.00 64.56 88 ASP A CA 1
ATOM 669 C C . ASP A 1 88 ? 12.539 -19.260 -10.108 1.00 64.56 88 ASP A C 1
ATOM 671 O O . ASP A 1 88 ? 12.285 -18.070 -9.878 1.00 64.56 88 ASP A O 1
ATOM 675 N N . LYS A 1 89 ? 12.164 -20.230 -9.259 1.00 61.03 89 LYS A N 1
ATOM 676 C CA . LYS A 1 89 ? 11.218 -20.048 -8.128 1.00 61.03 89 LYS A CA 1
ATOM 677 C C . LYS A 1 89 ? 11.636 -18.950 -7.143 1.00 61.03 89 LYS A C 1
ATOM 679 O O . LYS A 1 89 ? 10.780 -18.349 -6.499 1.00 61.03 89 LYS A O 1
ATOM 684 N N . ARG A 1 90 ? 12.942 -18.690 -7.034 1.00 60.31 90 ARG A N 1
ATOM 685 C CA . ARG A 1 90 ? 13.540 -17.710 -6.114 1.00 60.31 90 ARG A CA 1
ATOM 686 C C . ARG A 1 90 ? 13.212 -16.262 -6.492 1.00 60.31 90 ARG A C 1
ATOM 688 O O . ARG A 1 90 ? 13.062 -15.426 -5.605 1.00 60.31 90 ARG A O 1
ATOM 695 N N . SER A 1 91 ? 13.050 -15.975 -7.785 1.00 61.50 91 SER A N 1
ATOM 696 C CA . SER A 1 91 ? 12.670 -14.640 -8.267 1.00 61.50 91 SER A CA 1
ATOM 697 C C . SER A 1 91 ? 11.203 -14.333 -7.966 1.00 61.50 91 SER A C 1
ATOM 699 O O . SER A 1 91 ? 10.867 -13.210 -7.608 1.00 61.50 91 SER A O 1
ATOM 701 N N . ALA A 1 92 ? 10.334 -15.347 -8.023 1.00 66.19 92 ALA A N 1
ATOM 702 C CA . ALA A 1 92 ? 8.901 -15.185 -7.789 1.00 66.19 92 ALA A CA 1
ATOM 703 C C . ALA A 1 92 ? 8.533 -14.833 -6.335 1.00 66.19 92 ALA A C 1
ATOM 705 O O . ALA A 1 92 ? 7.410 -14.408 -6.081 1.00 66.19 92 ALA A O 1
ATOM 706 N N . SER A 1 93 ? 9.442 -15.016 -5.372 1.00 73.50 93 SER A N 1
ATOM 707 C CA . SER A 1 93 ? 9.204 -14.677 -3.962 1.00 73.50 93 SER A CA 1
ATOM 708 C C . SER A 1 93 ? 9.689 -13.281 -3.561 1.00 73.50 93 SER A C 1
ATOM 710 O O . SER A 1 93 ? 9.551 -12.908 -2.399 1.00 73.50 93 SER A O 1
ATOM 712 N N . ILE A 1 94 ? 10.259 -12.494 -4.484 1.00 78.38 94 ILE A N 1
ATOM 713 C CA . ILE A 1 94 ? 10.888 -11.203 -4.147 1.00 78.38 94 ILE A CA 1
ATOM 714 C C . ILE A 1 94 ? 9.908 -10.208 -3.509 1.00 78.38 94 ILE A C 1
ATOM 716 O O . ILE A 1 94 ? 10.279 -9.468 -2.602 1.00 78.38 94 ILE A O 1
ATOM 720 N N . ASN A 1 95 ? 8.640 -10.254 -3.926 1.00 84.12 95 ASN A N 1
ATOM 721 C CA . ASN A 1 95 ? 7.581 -9.383 -3.423 1.00 84.12 95 ASN A CA 1
ATOM 722 C C . ASN A 1 95 ? 6.655 -10.080 -2.414 1.00 84.12 95 ASN A C 1
ATOM 724 O O . ASN A 1 95 ? 5.635 -9.502 -2.051 1.00 84.12 95 ASN A O 1
ATOM 728 N N . ASP A 1 96 ? 6.976 -11.291 -1.936 1.00 87.38 96 ASP A N 1
ATOM 729 C CA . ASP A 1 96 ? 6.097 -12.024 -1.008 1.00 87.38 96 ASP A CA 1
ATOM 730 C C . ASP A 1 96 ? 5.866 -11.227 0.285 1.00 87.38 96 ASP A C 1
ATOM 732 O O . ASP A 1 96 ? 4.740 -11.138 0.771 1.00 87.38 96 ASP A O 1
ATOM 736 N N . ARG A 1 97 ? 6.906 -10.552 0.796 1.00 87.81 97 ARG A N 1
ATOM 737 C CA . ARG A 1 97 ? 6.768 -9.650 1.949 1.00 87.81 97 ARG A CA 1
ATOM 738 C C . ARG A 1 97 ? 5.804 -8.497 1.662 1.00 87.81 97 ARG A C 1
ATOM 740 O O . ARG A 1 97 ? 4.982 -8.174 2.513 1.00 87.81 97 ARG A O 1
ATOM 747 N N . THR A 1 98 ? 5.875 -7.901 0.473 1.00 90.38 98 THR A N 1
ATOM 748 C CA . THR A 1 98 ? 4.954 -6.834 0.067 1.00 90.38 98 THR A CA 1
ATOM 749 C C . THR A 1 98 ? 3.530 -7.355 -0.093 1.00 90.38 98 THR A C 1
ATOM 751 O O . THR A 1 98 ? 2.601 -6.696 0.352 1.00 90.38 98 THR A O 1
ATOM 754 N N . ILE A 1 99 ? 3.341 -8.549 -0.662 1.00 91.12 99 ILE A N 1
ATOM 755 C CA . ILE A 1 99 ? 2.025 -9.195 -0.775 1.00 91.12 99 ILE A CA 1
ATOM 756 C C . ILE A 1 99 ? 1.386 -9.332 0.611 1.00 91.12 99 ILE A C 1
ATOM 758 O O . ILE A 1 99 ? 0.230 -8.952 0.795 1.00 91.12 99 ILE A O 1
ATOM 762 N N . PHE A 1 100 ? 2.145 -9.805 1.604 1.00 90.81 100 PHE A N 1
ATOM 763 C CA . PHE A 1 100 ? 1.660 -9.887 2.981 1.00 90.81 100 PHE A CA 1
ATOM 764 C C . PHE A 1 100 ? 1.356 -8.512 3.585 1.00 90.81 100 PHE A C 1
ATOM 766 O O . PHE A 1 100 ? 0.342 -8.366 4.262 1.00 90.81 100 PHE A O 1
ATOM 773 N N . ALA A 1 101 ? 2.178 -7.499 3.306 1.00 92.12 101 ALA A N 1
ATOM 774 C CA . ALA A 1 101 ? 1.944 -6.137 3.778 1.00 92.12 101 ALA A CA 1
ATOM 775 C C . ALA A 1 101 ? 0.656 -5.529 3.194 1.00 92.12 101 ALA A C 1
ATOM 777 O O . ALA A 1 101 ? -0.142 -4.954 3.928 1.00 92.12 101 ALA A O 1
ATOM 778 N N . VAL A 1 102 ? 0.406 -5.704 1.893 1.00 93.38 102 VAL A N 1
ATOM 779 C CA . VAL A 1 102 ? -0.830 -5.237 1.243 1.00 93.38 102 VAL A CA 1
ATOM 780 C C . VAL A 1 102 ? -2.047 -5.978 1.802 1.00 93.38 102 VAL A C 1
ATOM 782 O O . VAL A 1 102 ? -3.065 -5.356 2.094 1.00 93.38 102 VAL A O 1
ATOM 785 N N . ALA A 1 103 ? -1.944 -7.293 2.015 1.00 92.31 103 ALA A N 1
ATOM 786 C CA . ALA A 1 103 ? -3.015 -8.070 2.636 1.00 92.31 103 ALA A CA 1
ATOM 787 C C . ALA A 1 103 ? -3.324 -7.595 4.069 1.00 92.31 103 ALA A C 1
ATOM 789 O O . ALA A 1 103 ? -4.492 -7.502 4.445 1.00 92.31 103 ALA A O 1
ATOM 790 N N . ALA A 1 104 ? -2.297 -7.241 4.851 1.00 91.31 104 ALA A N 1
ATOM 791 C CA . ALA A 1 104 ? -2.472 -6.663 6.182 1.00 91.31 104 ALA A CA 1
ATOM 792 C C . ALA A 1 104 ? -3.181 -5.302 6.139 1.00 91.31 104 ALA A C 1
ATOM 794 O O . ALA A 1 104 ? -4.053 -5.049 6.967 1.00 91.31 104 ALA A O 1
ATOM 795 N N . VAL A 1 105 ? -2.853 -4.454 5.156 1.00 92.00 105 VAL A N 1
ATOM 796 C CA . VAL A 1 105 ? -3.540 -3.174 4.924 1.00 92.00 105 VAL A CA 1
ATOM 797 C C . VAL A 1 105 ? -5.018 -3.401 4.626 1.00 92.00 105 VAL A C 1
ATOM 799 O O . VAL A 1 105 ? -5.853 -2.839 5.323 1.00 92.00 105 VAL A O 1
ATOM 802 N N . ILE A 1 106 ? -5.351 -4.271 3.666 1.00 92.75 106 ILE A N 1
ATOM 803 C CA . ILE A 1 106 ? -6.746 -4.580 3.300 1.00 92.75 106 ILE A CA 1
ATOM 804 C C . ILE A 1 106 ? -7.537 -5.053 4.523 1.00 92.75 106 ILE A C 1
ATOM 806 O O . ILE A 1 106 ? -8.637 -4.565 4.793 1.00 92.75 106 ILE A O 1
ATOM 810 N N . GLU A 1 107 ? -6.963 -5.976 5.293 1.00 90.75 107 GLU A N 1
ATOM 811 C CA . GLU A 1 107 ? -7.602 -6.495 6.497 1.00 90.75 107 GLU A CA 1
ATOM 812 C C . GLU A 1 107 ? -7.756 -5.412 7.578 1.00 90.75 107 GLU A C 1
ATOM 814 O O . GLU A 1 107 ? -8.806 -5.318 8.214 1.00 90.75 107 GLU A O 1
ATOM 819 N N . GLY A 1 108 ? -6.761 -4.539 7.743 1.00 89.62 108 GLY A N 1
ATOM 820 C CA . GLY A 1 108 ? -6.842 -3.385 8.634 1.00 89.62 108 GLY A CA 1
ATOM 821 C C . GLY A 1 108 ? -7.930 -2.389 8.219 1.00 89.62 108 GLY A C 1
ATOM 822 O O . GLY A 1 108 ? -8.730 -1.978 9.062 1.00 89.62 108 GLY A O 1
ATOM 823 N N . CYS A 1 109 ? -8.043 -2.070 6.926 1.00 90.00 109 CYS A N 1
ATOM 824 C CA . CYS A 1 109 ? -9.116 -1.234 6.380 1.00 90.00 109 CYS A CA 1
ATOM 825 C C . CYS A 1 109 ? -10.492 -1.858 6.645 1.00 90.00 109 CYS A C 1
ATOM 827 O O . CYS A 1 109 ? -11.420 -1.173 7.082 1.00 90.00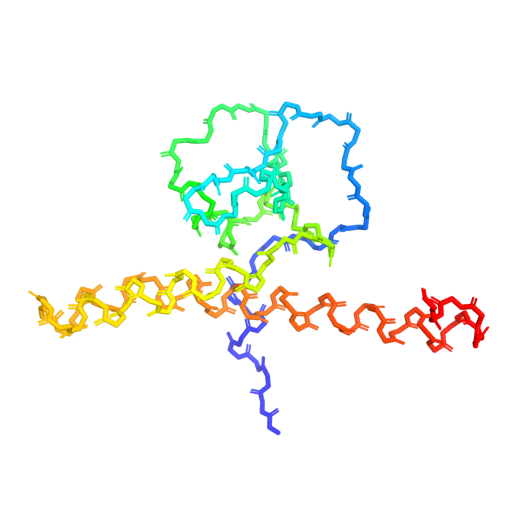 109 CYS A O 1
ATOM 829 N N . ARG A 1 110 ? -10.627 -3.172 6.430 1.00 89.06 110 ARG A N 1
ATOM 830 C CA . ARG A 1 110 ? -11.865 -3.915 6.691 1.00 89.06 110 ARG A CA 1
ATOM 831 C C . ARG A 1 110 ? -12.246 -3.853 8.169 1.00 89.06 110 ARG A C 1
ATOM 833 O O . ARG A 1 110 ? -13.391 -3.541 8.495 1.00 89.06 110 ARG A O 1
ATOM 840 N N . GLN A 1 111 ? -11.295 -4.091 9.070 1.00 88.38 111 GLN A N 1
ATOM 841 C CA . GLN A 1 111 ? -11.534 -4.014 10.512 1.00 88.38 111 GLN A CA 1
ATOM 842 C C . GLN A 1 111 ? -11.896 -2.600 10.972 1.00 88.38 111 GLN A C 1
ATOM 844 O O . GLN A 1 111 ? -12.803 -2.449 11.791 1.00 88.38 111 GLN A O 1
ATOM 849 N N . ALA A 1 112 ? -11.242 -1.564 10.443 1.00 86.38 112 ALA A N 1
ATOM 850 C CA . ALA A 1 112 ? -11.572 -0.174 10.747 1.00 86.38 112 ALA A CA 1
ATOM 851 C C . ALA A 1 112 ? -13.010 0.170 10.317 1.00 86.38 112 ALA A C 1
ATOM 853 O O . ALA A 1 112 ? -13.778 0.725 11.107 1.00 86.38 112 ALA A O 1
ATOM 854 N N . LYS A 1 113 ? -13.423 -0.264 9.118 1.00 83.56 113 LYS A N 1
ATOM 855 C CA . LYS A 1 113 ? -14.801 -0.113 8.614 1.00 83.56 113 LYS A CA 1
ATOM 856 C C . LYS A 1 113 ? -15.825 -0.832 9.507 1.00 83.56 113 LYS A C 1
ATOM 858 O O . LYS A 1 113 ? -16.844 -0.244 9.866 1.00 83.56 113 LYS A O 1
ATOM 863 N N . VAL A 1 114 ? -15.532 -2.059 9.951 1.00 83.38 114 VAL A N 1
ATOM 864 C CA . VAL A 1 114 ? -16.396 -2.818 10.881 1.00 83.38 114 VAL A CA 1
ATOM 865 C C . VAL A 1 114 ? -16.504 -2.135 12.251 1.00 83.38 114 VAL A C 1
ATOM 867 O O . VAL A 1 114 ? -17.606 -1.996 12.788 1.00 83.38 114 VAL A O 1
ATOM 870 N N . ARG A 1 115 ? -15.385 -1.663 12.818 1.00 80.69 115 ARG A N 1
ATOM 871 C CA . ARG A 1 115 ? -15.370 -0.930 14.099 1.00 80.69 115 ARG A CA 1
ATOM 872 C C . ARG A 1 115 ? -16.200 0.350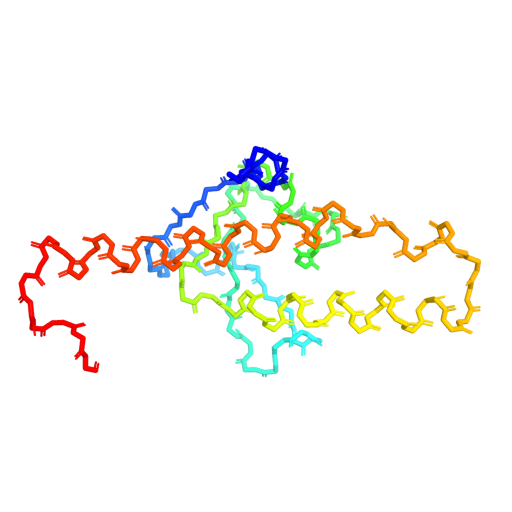 14.018 1.00 80.69 115 ARG A C 1
ATOM 874 O O . ARG A 1 115 ? -16.969 0.626 14.934 1.00 80.69 115 ARG A O 1
ATOM 881 N N . ARG A 1 116 ? -16.113 1.084 12.903 1.00 71.50 116 ARG A N 1
ATOM 882 C CA . ARG A 1 116 ? -16.946 2.270 12.646 1.00 71.50 116 ARG A CA 1
ATOM 883 C C . ARG A 1 116 ? -18.432 1.931 12.562 1.00 71.50 116 ARG A C 1
ATOM 885 O O . ARG A 1 116 ? -19.232 2.623 13.179 1.00 71.50 116 ARG A O 1
ATOM 892 N N . CYS A 1 117 ? -18.799 0.847 11.879 1.00 64.06 117 CYS A N 1
ATOM 893 C CA . CYS A 1 117 ? -20.189 0.378 11.826 1.00 64.06 117 CYS A CA 1
ATOM 894 C C . CYS A 1 117 ? -20.730 -0.007 13.217 1.00 64.06 117 CYS A C 1
ATOM 896 O O . CYS A 1 117 ? -21.896 0.232 13.522 1.00 64.06 117 CYS A O 1
ATOM 898 N N . SER A 1 118 ? -19.866 -0.540 14.084 1.00 60.19 118 SER A N 1
ATOM 899 C CA . SER A 1 118 ? -20.230 -0.954 15.445 1.00 60.19 118 SER A CA 1
ATOM 900 C C . SER A 1 118 ? -20.382 0.225 16.422 1.00 60.19 118 SER A C 1
ATOM 902 O O . SER A 1 118 ? -21.122 0.116 17.395 1.00 60.19 118 SER A O 1
ATOM 904 N N . LEU A 1 119 ? -19.690 1.346 16.178 1.00 60.00 119 LEU A N 1
ATOM 905 C CA . LEU A 1 119 ? -19.701 2.546 17.032 1.00 60.00 119 LEU A CA 1
ATOM 906 C C . LEU A 1 119 ? -20.669 3.637 16.538 1.00 60.00 119 LEU A C 1
ATOM 908 O O . LEU A 1 119 ? -21.176 4.418 17.339 1.00 60.00 119 LEU A O 1
ATOM 912 N N . GLY A 1 120 ? -20.945 3.694 15.233 1.00 53.38 120 GLY A N 1
ATOM 913 C CA . GLY A 1 120 ? -21.913 4.601 14.617 1.00 53.38 120 GLY A CA 1
ATOM 914 C C . GLY A 1 120 ? -23.156 3.832 14.195 1.00 53.38 120 GLY A C 1
ATOM 915 O O . GLY A 1 120 ? -23.232 3.373 13.058 1.00 53.38 120 GLY A O 1
ATOM 916 N N . GLY A 1 121 ? -24.108 3.660 15.114 1.00 44.78 121 GLY A N 1
ATOM 917 C CA . GLY A 1 121 ? -25.300 2.833 14.913 1.00 44.78 121 GLY A CA 1
ATOM 918 C C . GLY A 1 121 ? -25.940 2.983 13.526 1.00 44.78 121 GLY A C 1
ATOM 919 O O . GLY A 1 121 ? -26.332 4.081 13.148 1.00 44.78 121 GLY A O 1
ATOM 920 N N . ALA A 1 122 ? -26.023 1.864 12.797 1.00 50.75 122 ALA A N 1
ATOM 921 C CA . ALA A 1 122 ? -26.881 1.525 11.647 1.00 50.75 122 ALA A CA 1
ATOM 922 C C . ALA A 1 122 ? -27.076 2.521 10.474 1.00 50.75 122 ALA A C 1
ATOM 924 O O . ALA A 1 122 ? -27.737 2.158 9.507 1.00 50.75 122 ALA A O 1
ATOM 925 N N . LYS A 1 123 ? -26.533 3.745 10.493 1.00 48.19 123 LYS A N 1
ATOM 926 C CA . LYS A 1 123 ? -26.924 4.815 9.553 1.00 48.19 123 LYS A CA 1
ATOM 927 C C . LYS A 1 123 ? -25.870 5.188 8.504 1.00 48.19 123 LYS A C 1
ATOM 929 O O . LYS A 1 123 ? -26.140 6.048 7.677 1.00 48.19 123 LYS A O 1
ATOM 934 N N . ALA A 1 124 ? -24.694 4.560 8.526 1.00 44.44 124 ALA A N 1
ATOM 935 C CA . ALA A 1 124 ? -23.570 4.892 7.638 1.00 44.44 124 ALA A CA 1
ATOM 936 C C . ALA A 1 124 ? -23.109 3.727 6.739 1.00 44.44 124 ALA A C 1
ATOM 938 O O . ALA A 1 124 ? -22.013 3.774 6.190 1.00 44.44 124 ALA A O 1
ATOM 939 N N . CYS A 1 125 ? -23.915 2.670 6.613 1.00 45.62 125 CYS A N 1
ATOM 940 C CA . CYS A 1 125 ? -23.665 1.580 5.673 1.00 45.62 125 CYS A CA 1
ATOM 941 C C . CYS A 1 125 ? -24.715 1.679 4.559 1.00 45.62 125 CYS A C 1
ATOM 943 O O . CYS A 1 125 ? -25.793 1.099 4.664 1.00 45.62 125 CYS A O 1
ATOM 945 N N . GLY A 1 126 ? -24.432 2.519 3.565 1.00 40.06 126 GLY A N 1
ATOM 946 C CA . GLY A 1 126 ? -25.235 2.737 2.365 1.00 40.06 126 GLY A CA 1
ATOM 947 C C . GLY A 1 126 ? -24.321 3.135 1.224 1.00 40.06 126 GLY A C 1
ATOM 948 O O . GLY A 1 126 ? -23.445 3.990 1.486 1.00 40.06 126 GLY A O 1
#

Foldseek 3Di:
DDPPVLLLLFQAAEDEDDDPDPVFFQFDCVQPVVRFGQFGQQDDDDDPDDPPLVLLNDHRTHGYLPGVLVSVLVVLVVVLVVCVVPHDNVVSCPSVSSNSSSVSSNVVSVVVVVVCCVVVDDDPPD

Radius of gyration: 15.54 Å; chains: 1; bounding box: 41×38×34 Å

pLDDT: mean 79.08, std 14.72, range [36.88, 93.44]

Sequence (126 aa):
MEMAPLAQAFAGTLVEGLGENTSKRVIDLRIDRSGSPMGDCGTHGFCGFNAPIACYTCTSFEAWMDGPHEAVLQHLLDQREKQRRHSDKRSASINDRTIFAVAAVIEGCRQAKVRRCSLGGAKACG

Secondary structure (DSSP, 8-state):
---HHHHTT--SEEESS--S-GGGEE--TTT-TT----EEE-SSS---S-TTTTGGG-TTEEEETTS-HHHHHHHHHHHHHHHHHHS-TTGGGTTHHHHHHHHHHHHHHHHHHHHHHHHS-SSS--